Protein AF-A0A929B0I9-F1 (afdb_monomer_lite)

pLDDT: mean 89.35, std 13.53, range [42.19, 98.62]

Structure (mmCIF, N/CA/C/O backbone):
data_AF-A0A929B0I9-F1
#
_entry.id   AF-A0A929B0I9-F1
#
loop_
_atom_site.group_PDB
_atom_site.id
_atom_site.type_symbol
_atom_site.label_atom_id
_atom_site.label_alt_id
_atom_site.label_comp_id
_atom_site.label_asym_id
_atom_site.label_entity_id
_atom_site.label_seq_id
_atom_site.pdbx_PDB_ins_code
_atom_site.Cartn_x
_atom_site.Cartn_y
_atom_site.Cartn_z
_atom_site.occupancy
_atom_site.B_iso_or_equiv
_atom_site.auth_seq_id
_atom_site.auth_comp_id
_atom_site.auth_asym_id
_atom_site.auth_atom_id
_atom_site.pdbx_PDB_model_num
ATOM 1 N N . MET A 1 1 ? 5.419 -3.480 2.917 1.00 92.69 1 MET A N 1
ATOM 2 C CA . MET A 1 1 ? 4.762 -2.550 3.852 1.00 92.69 1 MET A CA 1
ATOM 3 C C . MET A 1 1 ? 4.186 -3.359 4.993 1.00 92.69 1 MET A C 1
ATOM 5 O O . MET A 1 1 ? 3.397 -4.248 4.714 1.00 92.69 1 MET A O 1
ATOM 9 N N . GLY A 1 2 ? 4.603 -3.089 6.229 1.00 96.81 2 GLY A N 1
ATOM 10 C CA . GLY A 1 2 ? 4.033 -3.728 7.422 1.00 96.81 2 GLY A CA 1
ATOM 11 C C . GLY A 1 2 ? 3.083 -2.776 8.139 1.00 96.81 2 GLY A C 1
ATOM 12 O O . GLY A 1 2 ? 3.467 -1.634 8.407 1.00 96.81 2 GLY A O 1
ATOM 13 N N . LEU A 1 3 ? 1.863 -3.222 8.417 1.00 97.75 3 LEU A N 1
ATOM 14 C CA . LEU A 1 3 ? 0.836 -2.428 9.083 1.00 97.75 3 LEU A CA 1
ATOM 15 C C . LEU A 1 3 ? 1.025 -2.533 10.605 1.00 97.75 3 LEU A C 1
ATOM 17 O O . LEU A 1 3 ? 1.065 -3.626 11.163 1.00 97.75 3 LEU A O 1
ATOM 21 N N . LEU A 1 4 ? 1.186 -1.390 11.274 1.00 98.00 4 LEU A N 1
ATOM 22 C CA . LEU A 1 4 ? 1.527 -1.315 12.700 1.00 98.00 4 LEU A CA 1
ATOM 23 C C . LEU A 1 4 ? 0.296 -1.067 13.581 1.00 98.00 4 LEU A C 1
ATOM 25 O O . LEU A 1 4 ? 0.206 -1.615 14.676 1.00 98.00 4 LEU A O 1
ATOM 29 N N . SER A 1 5 ? -0.642 -0.230 13.130 1.00 98.25 5 SER A N 1
ATOM 30 C CA . SER A 1 5 ? -1.922 0.009 13.809 1.00 98.25 5 SER A CA 1
ATOM 31 C C . SER A 1 5 ? -2.944 0.671 12.881 1.00 98.25 5 SER A C 1
ATOM 33 O O . SER A 1 5 ? -2.588 1.227 11.843 1.00 98.25 5 SER A O 1
ATOM 35 N N . GLY A 1 6 ? -4.220 0.633 13.270 1.00 97.81 6 GLY A N 1
ATOM 36 C CA . GLY A 1 6 ? -5.319 1.175 12.469 1.00 97.81 6 GLY A CA 1
ATOM 37 C C . GLY A 1 6 ? -5.769 0.224 11.363 1.00 97.81 6 GLY A C 1
ATOM 38 O O . GLY A 1 6 ? -5.439 -0.963 11.378 1.00 97.81 6 GLY A O 1
ATOM 39 N N . ARG A 1 7 ? -6.568 0.748 10.426 1.00 98.44 7 ARG A N 1
ATOM 40 C CA . ARG A 1 7 ? -7.097 0.001 9.276 1.00 98.44 7 ARG A CA 1
ATOM 41 C C . ARG A 1 7 ? -7.046 0.834 8.005 1.00 98.44 7 ARG A C 1
ATOM 43 O O . ARG A 1 7 ? -7.089 2.061 8.061 1.00 98.44 7 ARG A O 1
ATOM 50 N N . GLY A 1 8 ? -6.983 0.165 6.865 1.00 98.38 8 GLY A N 1
ATOM 51 C CA . GLY A 1 8 ? -7.021 0.789 5.549 1.00 98.38 8 GLY A CA 1
ATOM 52 C C . GLY A 1 8 ? -7.703 -0.099 4.527 1.00 98.38 8 GLY A C 1
ATOM 53 O O . GLY A 1 8 ? -7.993 -1.260 4.798 1.00 98.38 8 GLY A O 1
ATOM 54 N N . ILE A 1 9 ? -7.931 0.458 3.344 1.00 98.62 9 ILE A N 1
ATOM 55 C CA . ILE A 1 9 ? -8.324 -0.307 2.165 1.00 98.62 9 ILE A CA 1
ATOM 56 C C . ILE A 1 9 ? -7.152 -0.289 1.189 1.00 98.62 9 ILE A C 1
ATOM 58 O O . ILE A 1 9 ? -6.756 0.780 0.708 1.00 98.62 9 ILE A O 1
ATOM 62 N N . ALA A 1 10 ? -6.581 -1.462 0.939 1.00 98.12 10 ALA A N 1
ATOM 63 C CA . ALA A 1 10 ? -5.611 -1.681 -0.117 1.00 98.12 10 ALA A CA 1
ATOM 64 C C . ALA A 1 10 ? -6.365 -2.014 -1.405 1.00 98.12 10 ALA A C 1
ATOM 66 O O . ALA A 1 10 ? -7.107 -2.987 -1.464 1.00 98.12 10 ALA A O 1
ATOM 67 N N . GLU A 1 11 ? -6.172 -1.196 -2.426 1.00 97.44 11 GLU A N 1
ATOM 68 C CA . GLU A 1 11 ? -6.597 -1.480 -3.787 1.00 97.44 11 GLU A CA 1
ATOM 69 C C . GLU A 1 11 ? -5.410 -2.094 -4.539 1.00 97.44 11 GLU A C 1
ATOM 71 O O . GLU A 1 11 ? -4.331 -1.492 -4.566 1.00 97.44 11 GLU A O 1
ATOM 76 N N . ILE A 1 12 ? -5.575 -3.288 -5.103 1.00 96.44 12 ILE A N 1
ATOM 77 C CA . ILE A 1 12 ? -4.535 -4.050 -5.806 1.00 96.44 12 ILE A CA 1
ATOM 78 C C . ILE A 1 12 ? -5.181 -4.651 -7.053 1.00 96.44 12 ILE A C 1
ATOM 80 O O . ILE A 1 12 ? -6.088 -5.462 -6.930 1.00 96.44 12 ILE A O 1
ATOM 84 N N . ASP A 1 13 ? -4.716 -4.251 -8.239 1.00 93.81 13 ASP A N 1
ATOM 85 C CA . ASP A 1 13 ? -5.281 -4.710 -9.524 1.00 93.81 13 ASP A CA 1
ATOM 86 C C . ASP A 1 13 ? -6.813 -4.528 -9.624 1.00 93.81 13 ASP A C 1
ATOM 88 O O . ASP A 1 13 ? -7.545 -5.425 -10.025 1.00 93.81 13 ASP A O 1
ATOM 92 N N . ASP A 1 14 ? -7.295 -3.350 -9.206 1.00 92.94 14 ASP A N 1
ATOM 93 C CA . ASP A 1 14 ? -8.719 -2.978 -9.123 1.00 92.94 14 ASP A CA 1
ATOM 94 C C . ASP A 1 14 ? -9.575 -3.819 -8.138 1.00 92.94 14 ASP A C 1
ATOM 96 O O . ASP A 1 14 ? -10.790 -3.623 -8.058 1.00 92.94 14 ASP A O 1
ATOM 100 N N . GLU A 1 15 ? -8.962 -4.684 -7.320 1.00 96.88 15 GLU A N 1
ATOM 101 C CA . GLU A 1 15 ? -9.608 -5.364 -6.188 1.00 96.88 15 GLU A CA 1
ATOM 102 C C . GLU A 1 15 ? -9.327 -4.650 -4.859 1.00 96.88 15 GLU A C 1
ATOM 104 O O . GLU A 1 15 ? -8.241 -4.115 -4.644 1.00 96.88 15 GLU A O 1
ATOM 109 N N . GLU A 1 16 ? -10.300 -4.652 -3.943 1.00 98.25 16 GLU A N 1
ATOM 110 C CA . GLU A 1 16 ? -10.196 -3.981 -2.644 1.00 98.25 16 GLU A CA 1
ATOM 111 C C . GLU A 1 16 ? -10.115 -4.967 -1.478 1.00 98.25 16 GLU A C 1
ATOM 113 O O . GLU A 1 16 ? -10.934 -5.877 -1.349 1.00 98.25 16 GLU A O 1
ATOM 118 N N . PHE A 1 17 ? -9.168 -4.717 -0.575 1.00 98.25 17 PHE A N 1
ATOM 119 C CA . PHE A 1 17 ? -8.917 -5.515 0.620 1.00 98.25 17 PHE A CA 1
ATOM 120 C C . PHE A 1 17 ? -8.878 -4.604 1.848 1.00 98.25 17 PHE A C 1
ATOM 122 O O . PHE A 1 17 ? -8.113 -3.638 1.880 1.00 98.25 17 PHE A O 1
ATOM 129 N N . GLU A 1 18 ? -9.674 -4.905 2.875 1.00 98.44 18 GLU A N 1
ATOM 130 C CA . GLU A 1 18 ? -9.464 -4.300 4.193 1.00 98.44 18 GLU A CA 1
ATOM 131 C C . GLU A 1 18 ? -8.199 -4.898 4.813 1.00 98.44 18 GLU A C 1
ATOM 133 O O . GLU A 1 18 ? -8.037 -6.116 4.845 1.00 98.44 18 GLU A O 1
ATOM 138 N N . VAL A 1 19 ? -7.303 -4.031 5.278 1.00 98.50 19 VAL A N 1
ATOM 139 C CA . VAL A 1 19 ? -6.038 -4.399 5.923 1.00 98.50 19 VAL A CA 1
ATOM 140 C C . VAL A 1 19 ? -5.931 -3.720 7.282 1.00 98.50 19 VAL A C 1
ATOM 142 O O . VAL A 1 19 ? -6.438 -2.608 7.473 1.00 98.50 19 VAL A O 1
ATOM 145 N N . GLY A 1 20 ? -5.252 -4.362 8.223 1.00 98.31 20 GLY A N 1
ATOM 146 C CA . GLY A 1 20 ? -5.070 -3.882 9.587 1.00 98.31 20 GLY A CA 1
ATOM 147 C C . GLY A 1 20 ? -3.706 -4.235 10.161 1.00 98.31 20 GLY A C 1
ATOM 148 O O . GLY A 1 20 ? -2.803 -4.656 9.445 1.00 98.31 20 GLY A O 1
ATOM 149 N N . ALA A 1 21 ? -3.542 -4.011 11.465 1.00 98.00 21 ALA A N 1
ATOM 150 C CA . ALA A 1 21 ? -2.327 -4.392 12.181 1.00 98.00 21 ALA A CA 1
ATOM 151 C C . ALA A 1 21 ? -1.956 -5.862 11.918 1.00 98.00 21 ALA A C 1
ATOM 153 O O . ALA A 1 21 ? -2.838 -6.706 11.783 1.00 98.00 21 ALA A O 1
ATOM 154 N N . ASP A 1 22 ? -0.652 -6.134 11.863 1.00 96.56 22 ASP A N 1
ATOM 155 C CA . ASP A 1 22 ? -0.047 -7.444 11.573 1.00 96.56 22 ASP A CA 1
ATOM 156 C C . ASP A 1 22 ? -0.135 -7.911 10.108 1.00 96.56 22 ASP A C 1
ATOM 158 O O . ASP A 1 22 ? 0.563 -8.858 9.731 1.00 96.56 22 ASP A O 1
ATOM 162 N N . ASP A 1 23 ? -0.876 -7.211 9.245 1.00 98.25 23 ASP A N 1
ATOM 163 C CA . ASP A 1 23 ? -0.835 -7.473 7.808 1.00 98.25 23 ASP A CA 1
ATOM 164 C C . ASP A 1 23 ? 0.485 -6.998 7.178 1.00 98.25 23 ASP A C 1
ATOM 166 O O . ASP A 1 23 ? 1.106 -5.997 7.571 1.00 98.25 23 ASP A O 1
ATOM 170 N N . PHE A 1 24 ? 0.900 -7.701 6.122 1.00 97.56 24 PHE A N 1
ATOM 171 C CA . PHE A 1 24 ? 2.039 -7.322 5.294 1.00 97.56 24 PHE A CA 1
ATOM 172 C C . PHE A 1 24 ? 1.666 -7.290 3.811 1.00 97.56 24 PHE A C 1
ATOM 174 O O . PHE A 1 24 ? 1.219 -8.280 3.238 1.00 97.56 24 PHE A O 1
ATOM 181 N N . LEU A 1 25 ? 1.938 -6.155 3.168 1.00 97.06 25 LEU A N 1
ATOM 182 C CA . LEU A 1 25 ? 1.730 -5.929 1.738 1.00 97.06 25 LEU A CA 1
ATOM 183 C C . LEU A 1 25 ? 3.084 -5.865 1.020 1.00 97.06 25 LEU A C 1
ATOM 185 O O . LEU A 1 25 ? 3.886 -4.960 1.279 1.00 97.06 25 LEU A O 1
ATOM 189 N N . GLY A 1 26 ? 3.360 -6.817 0.129 1.00 96.06 26 GLY A N 1
ATOM 190 C CA . GLY A 1 26 ? 4.617 -6.914 -0.620 1.00 96.06 26 GLY A CA 1
ATOM 191 C C . GLY A 1 26 ? 4.411 -6.769 -2.127 1.00 96.06 26 GLY A C 1
ATOM 192 O O . GLY A 1 26 ? 3.580 -7.463 -2.700 1.00 96.06 26 GLY A O 1
ATOM 193 N N . PHE A 1 27 ? 5.205 -5.909 -2.770 1.00 95.12 27 PHE A N 1
ATOM 194 C CA . PHE A 1 27 ? 5.092 -5.608 -4.200 1.00 95.12 27 PHE A CA 1
ATOM 195 C C . PHE A 1 27 ? 6.469 -5.717 -4.879 1.00 95.12 27 PHE A C 1
ATOM 197 O O . PHE A 1 27 ? 7.211 -4.733 -4.908 1.00 95.12 27 PHE A O 1
ATOM 204 N N . PRO A 1 28 ? 6.870 -6.902 -5.382 1.00 92.75 28 PRO A N 1
ATOM 205 C CA . PRO A 1 28 ? 8.127 -7.049 -6.116 1.00 92.75 28 PRO A CA 1
ATOM 206 C C . PRO A 1 28 ? 8.087 -6.259 -7.431 1.00 92.75 28 PRO A C 1
ATOM 208 O O . PRO A 1 28 ? 7.016 -6.031 -7.985 1.00 92.75 28 PRO A O 1
ATOM 211 N N . ALA A 1 29 ? 9.238 -5.828 -7.949 1.00 89.62 29 ALA A N 1
ATOM 212 C CA . ALA A 1 29 ? 9.303 -5.161 -9.249 1.00 89.62 29 ALA A CA 1
ATOM 213 C C . ALA A 1 29 ? 9.519 -6.185 -10.388 1.00 89.62 29 ALA A C 1
ATOM 215 O O . ALA A 1 29 ? 10.448 -6.989 -10.294 1.00 89.62 29 ALA A O 1
ATOM 216 N N . PRO A 1 30 ? 8.739 -6.141 -11.487 1.00 90.00 30 PRO A N 1
ATOM 217 C CA . PRO A 1 30 ? 7.517 -5.354 -11.668 1.00 90.00 30 PRO A CA 1
ATOM 218 C C . PRO A 1 30 ? 6.331 -5.960 -10.894 1.00 90.00 30 PRO A C 1
ATOM 220 O O . PRO A 1 30 ? 6.250 -7.173 -10.723 1.00 90.00 30 PRO A O 1
ATOM 223 N N . SER A 1 31 ? 5.389 -5.116 -10.477 1.00 92.19 31 SER A N 1
ATOM 224 C CA . SER A 1 31 ? 4.131 -5.523 -9.832 1.00 92.19 31 SER A CA 1
ATOM 225 C C . SER A 1 31 ? 2.945 -4.789 -10.443 1.00 92.19 31 SER A C 1
ATOM 227 O O . SER A 1 31 ? 3.106 -3.816 -11.185 1.00 92.19 31 SER A O 1
ATOM 229 N N . VAL A 1 32 ? 1.749 -5.280 -10.121 1.00 93.88 32 VAL A N 1
ATOM 230 C CA . VAL A 1 32 ? 0.486 -4.604 -10.417 1.00 93.88 32 VAL A CA 1
ATOM 231 C C . VAL A 1 32 ? 0.389 -3.260 -9.691 1.00 93.88 32 VAL A C 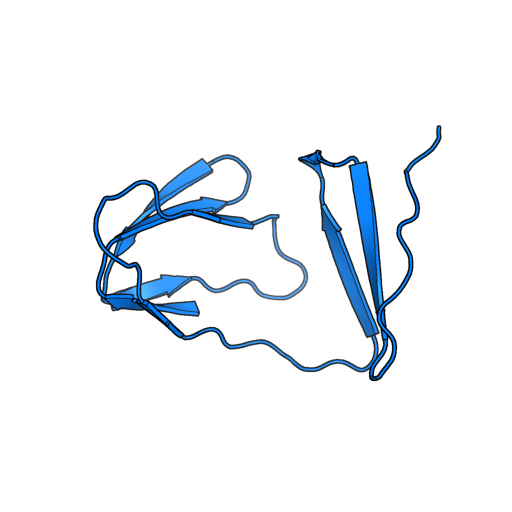1
ATOM 233 O O . VAL A 1 32 ? 1.029 -3.027 -8.656 1.00 93.88 32 VAL A O 1
ATOM 236 N N . ALA A 1 33 ? -0.425 -2.364 -10.248 1.00 93.38 33 ALA A N 1
ATOM 237 C CA . ALA A 1 33 ? -0.727 -1.094 -9.607 1.00 93.38 33 ALA A CA 1
ATOM 238 C C . ALA A 1 33 ? -1.428 -1.341 -8.264 1.00 93.38 33 ALA A C 1
ATOM 240 O O . ALA A 1 33 ? -2.295 -2.207 -8.153 1.00 93.38 33 ALA A O 1
ATOM 241 N N . HIS A 1 34 ? -1.036 -0.571 -7.254 1.00 95.12 34 HIS A N 1
ATOM 242 C CA . HIS A 1 34 ? -1.600 -0.664 -5.917 1.00 95.12 34 HIS A CA 1
ATOM 243 C C . HIS A 1 34 ? -1.737 0.721 -5.284 1.00 95.12 34 HIS A C 1
ATOM 245 O O . HIS A 1 34 ? -0.960 1.638 -5.572 1.00 95.12 34 HIS A O 1
ATOM 251 N N . HIS A 1 35 ? -2.727 0.875 -4.412 1.00 95.38 35 HIS A N 1
ATOM 252 C CA . HIS A 1 35 ? -3.020 2.120 -3.714 1.00 95.38 35 HIS A CA 1
ATOM 253 C C . HIS A 1 35 ? -3.591 1.819 -2.326 1.00 95.38 35 HIS A C 1
ATOM 255 O O . HIS A 1 35 ? -4.528 1.043 -2.194 1.00 95.38 35 HIS A O 1
ATOM 261 N N . LEU A 1 36 ? -3.037 2.431 -1.278 1.00 97.25 36 LEU A N 1
ATOM 262 C CA . LEU A 1 36 ? -3.532 2.279 0.091 1.00 97.25 36 LEU A CA 1
ATOM 263 C C . LEU A 1 36 ? -4.233 3.567 0.521 1.00 97.25 36 LEU A C 1
ATOM 265 O O . LEU A 1 36 ? -3.624 4.638 0.508 1.00 97.25 36 LEU A O 1
ATOM 269 N N . ARG A 1 37 ? -5.497 3.456 0.932 1.00 97.69 37 ARG A N 1
A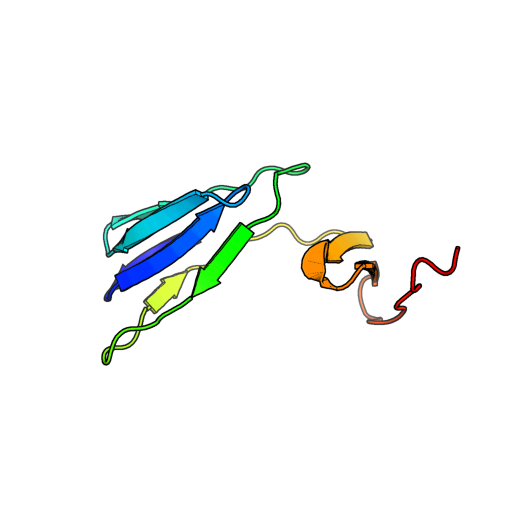TOM 270 C CA . ARG A 1 37 ? -6.304 4.575 1.437 1.00 97.69 37 ARG A CA 1
ATOM 271 C C . ARG A 1 37 ? -6.790 4.305 2.854 1.00 97.69 37 ARG A C 1
ATOM 273 O O . ARG A 1 37 ? -7.121 3.174 3.196 1.00 97.69 37 ARG A O 1
ATOM 280 N N . ASN A 1 38 ? -6.892 5.359 3.656 1.00 98.25 38 ASN A N 1
ATOM 281 C CA . ASN A 1 38 ? -7.533 5.310 4.965 1.00 98.25 38 ASN A CA 1
ATOM 282 C C . ASN A 1 38 ? -8.877 6.062 4.908 1.00 98.25 38 ASN A C 1
ATOM 284 O O . ASN A 1 38 ? -8.871 7.290 4.964 1.00 98.25 38 ASN A O 1
ATOM 288 N N . PRO A 1 39 ? -10.015 5.363 4.743 1.00 98.12 39 PRO A N 1
ATOM 289 C CA . PRO A 1 39 ? -11.342 5.979 4.784 1.00 98.12 39 PRO A CA 1
ATOM 290 C C . PRO A 1 39 ? -11.934 6.074 6.204 1.00 98.12 39 PRO A C 1
ATOM 292 O O . PRO A 1 39 ? -13.092 6.460 6.343 1.00 98.12 39 PRO A O 1
ATOM 295 N N . PHE A 1 40 ? -11.196 5.668 7.242 1.00 98.06 40 PHE A N 1
ATOM 296 C CA . PHE A 1 40 ? -11.688 5.582 8.616 1.00 98.06 40 PHE A CA 1
ATOM 297 C C . PHE A 1 40 ? -11.304 6.817 9.445 1.00 98.06 40 PHE A C 1
ATOM 299 O O . PHE A 1 40 ? -10.496 7.645 9.035 1.00 98.06 40 PHE A O 1
ATOM 306 N N . GLU A 1 41 ? -11.886 6.932 10.640 1.00 98.06 41 GLU A N 1
ATOM 307 C CA . GLU A 1 41 ? -11.692 8.083 11.538 1.00 98.06 41 GLU A CA 1
ATOM 308 C C . GLU A 1 41 ? -10.375 8.043 12.327 1.00 98.06 41 GLU A C 1
ATOM 310 O O . GLU A 1 41 ? -9.975 9.040 12.924 1.00 98.06 41 GLU A O 1
ATOM 315 N N . THR A 1 42 ? -9.708 6.889 12.360 1.00 98.00 42 THR A N 1
ATOM 316 C CA . THR A 1 42 ? -8.460 6.681 13.099 1.00 98.00 42 THR A CA 1
ATOM 317 C C . THR A 1 42 ? -7.278 6.590 12.153 1.00 98.00 42 THR A C 1
ATOM 319 O O . THR A 1 42 ? -7.407 6.057 11.051 1.00 98.00 42 THR A O 1
ATOM 322 N N . ASP A 1 43 ? -6.105 7.010 12.616 1.00 98.50 43 ASP A N 1
ATOM 323 C CA . ASP A 1 43 ? -4.874 6.902 11.838 1.00 98.50 43 ASP A CA 1
ATOM 324 C C . ASP A 1 43 ? -4.525 5.449 11.485 1.00 98.50 43 ASP A C 1
ATOM 326 O O . ASP A 1 43 ? -4.670 4.531 12.296 1.00 98.50 43 ASP A O 1
ATOM 330 N N . LEU A 1 44 ? -4.017 5.267 10.265 1.00 98.38 44 LEU A N 1
ATOM 331 C CA . LEU A 1 44 ? -3.377 4.044 9.795 1.00 98.38 44 LEU A CA 1
ATOM 332 C C . LEU A 1 44 ? -1.864 4.240 9.865 1.00 98.38 44 LEU A C 1
ATOM 334 O O . LEU A 1 44 ? -1.301 5.027 9.099 1.00 98.38 44 LEU A O 1
ATOM 338 N N . ILE A 1 45 ? -1.207 3.524 10.774 1.00 98.38 45 ILE A N 1
ATOM 339 C CA . ILE A 1 45 ? 0.238 3.603 10.988 1.00 98.38 45 ILE A CA 1
ATOM 340 C C . ILE A 1 45 ? 0.892 2.374 10.372 1.00 98.38 45 ILE A C 1
ATOM 342 O O . ILE A 1 45 ? 0.489 1.242 10.629 1.00 98.38 45 ILE A O 1
ATOM 346 N N . TYR A 1 46 ? 1.923 2.588 9.561 1.00 97.88 46 TYR A N 1
ATOM 347 C CA . TYR A 1 46 ? 2.601 1.522 8.836 1.00 97.88 46 TYR A CA 1
ATOM 348 C C . TYR A 1 46 ? 4.066 1.862 8.569 1.00 97.88 46 TYR A C 1
ATOM 350 O O . TYR A 1 46 ? 4.471 3.026 8.559 1.00 97.88 46 TYR A O 1
ATOM 358 N N . LEU A 1 47 ? 4.863 0.824 8.325 1.00 97.62 47 LEU A N 1
ATOM 359 C CA . LEU A 1 47 ? 6.251 0.934 7.902 1.00 97.62 47 LEU A CA 1
ATOM 360 C C . LEU A 1 47 ? 6.375 0.625 6.406 1.00 97.62 47 LEU A C 1
ATOM 362 O O . LEU A 1 47 ? 6.041 -0.474 5.945 1.00 97.62 47 LEU A O 1
ATOM 366 N N . MET A 1 48 ? 6.917 1.585 5.657 1.00 95.88 48 MET A N 1
ATOM 367 C CA . MET A 1 48 ? 7.278 1.422 4.249 1.00 95.88 48 MET A CA 1
ATOM 368 C C . MET A 1 48 ? 8.762 1.135 4.103 1.00 95.88 48 MET A C 1
ATOM 370 O O . MET A 1 48 ? 9.605 1.891 4.578 1.00 95.88 48 MET A O 1
ATOM 374 N N . GLY A 1 49 ? 9.059 0.061 3.383 1.00 93.31 49 GLY A N 1
ATOM 375 C CA . GLY A 1 49 ? 10.384 -0.232 2.866 1.00 93.31 49 GLY A CA 1
ATOM 376 C C . GLY A 1 49 ? 10.316 -0.300 1.349 1.00 93.31 49 GLY A C 1
ATOM 377 O O . GLY A 1 49 ? 9.328 -0.785 0.796 1.00 93.31 49 GLY A O 1
ATOM 378 N N . GLY A 1 50 ? 11.363 0.184 0.697 1.00 91.06 50 GLY A N 1
ATOM 379 C CA . GLY A 1 50 ? 11.530 0.124 -0.746 1.00 91.06 50 GLY A CA 1
ATOM 380 C C . GLY A 1 50 ? 13.008 0.075 -1.097 1.00 91.06 50 GLY A C 1
ATOM 381 O O . GLY A 1 50 ? 13.872 0.396 -0.276 1.00 91.06 50 GLY A O 1
ATOM 382 N N . GLU A 1 51 ? 13.297 -0.350 -2.318 1.00 91.69 51 GLU A N 1
ATOM 383 C CA . GLU A 1 51 ? 14.644 -0.266 -2.862 1.00 91.69 51 GLU A CA 1
ATOM 384 C C . GLU A 1 51 ? 14.991 1.185 -3.204 1.00 91.69 51 GLU A C 1
ATOM 386 O O . GLU A 1 51 ? 14.111 2.010 -3.433 1.00 91.69 51 GLU A O 1
ATOM 391 N N . ARG A 1 52 ? 16.288 1.501 -3.246 1.00 89.50 52 ARG A N 1
ATOM 392 C CA . ARG A 1 52 ? 16.776 2.803 -3.706 1.00 89.50 52 ARG A CA 1
ATOM 393 C C . ARG A 1 52 ? 17.612 2.607 -4.956 1.00 89.50 52 ARG A C 1
ATOM 395 O O . ARG A 1 52 ? 18.807 2.322 -4.858 1.00 89.50 52 ARG A O 1
ATOM 402 N N . GLN A 1 53 ? 16.991 2.790 -6.115 1.00 89.75 53 GLN A N 1
ATOM 403 C CA . GLN A 1 53 ? 17.660 2.606 -7.399 1.00 89.75 53 GLN A CA 1
ATOM 404 C C . GLN A 1 53 ? 18.144 3.938 -7.991 1.00 89.75 53 GLN A C 1
ATOM 406 O O . GLN A 1 53 ? 17.724 5.030 -7.603 1.00 89.75 53 GLN A O 1
ATOM 411 N N . ALA A 1 54 ? 19.089 3.869 -8.932 1.00 90.75 54 ALA A N 1
ATOM 412 C CA . ALA A 1 54 ? 19.585 5.064 -9.618 1.00 90.75 54 ALA A CA 1
ATOM 413 C C . ALA A 1 54 ? 18.510 5.710 -10.510 1.00 90.75 54 ALA A C 1
ATOM 415 O O . ALA A 1 54 ? 18.529 6.931 -10.700 1.00 90.75 54 ALA A O 1
ATOM 416 N N . VAL A 1 55 ? 17.606 4.886 -11.047 1.00 89.88 55 VAL A N 1
ATOM 417 C CA . VAL A 1 55 ? 16.457 5.265 -11.871 1.00 89.88 55 VAL A CA 1
ATOM 418 C C . VAL A 1 55 ? 15.254 4.423 -11.450 1.00 89.88 55 VAL A C 1
ATOM 420 O O . VAL A 1 55 ? 15.390 3.216 -11.270 1.00 89.88 55 VAL A O 1
ATOM 423 N N 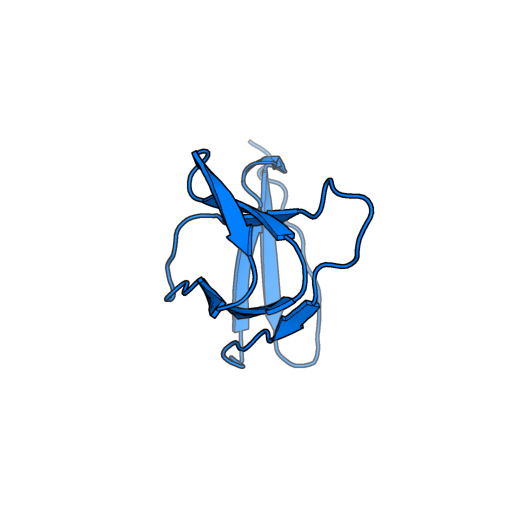. GLU A 1 56 ? 14.089 5.054 -11.352 1.00 89.81 56 GLU A N 1
ATOM 424 C CA . GLU A 1 56 ? 12.804 4.418 -11.047 1.00 89.81 56 GLU A CA 1
ATOM 425 C C . GLU A 1 56 ? 11.753 4.870 -12.067 1.00 89.81 56 GLU A C 1
ATOM 427 O O . GLU A 1 56 ? 11.748 6.030 -12.491 1.00 89.81 56 GLU A O 1
ATOM 432 N N . ILE A 1 57 ? 10.867 3.959 -12.475 1.00 91.06 57 ILE A N 1
ATOM 433 C CA . ILE A 1 57 ? 9.759 4.230 -13.400 1.00 91.06 57 ILE A CA 1
ATOM 434 C C . ILE A 1 57 ? 8.459 3.825 -12.709 1.00 91.06 57 ILE A C 1
ATOM 436 O O . ILE A 1 57 ? 8.355 2.707 -12.213 1.00 91.06 57 ILE A O 1
ATOM 440 N N . GLY A 1 58 ? 7.474 4.723 -12.708 1.00 90.62 58 GLY A N 1
ATOM 441 C CA . GLY A 1 58 ? 6.144 4.476 -12.151 1.00 90.62 58 GLY A CA 1
ATOM 442 C C . GLY A 1 58 ? 5.041 4.751 -13.168 1.00 90.62 58 GLY A C 1
ATOM 443 O O . GLY A 1 58 ? 5.048 5.791 -13.838 1.00 90.62 58 GLY A O 1
ATOM 444 N N . ASP A 1 59 ? 4.085 3.827 -13.265 1.00 91.44 59 ASP A N 1
ATOM 445 C CA . ASP A 1 59 ? 2.888 3.952 -14.095 1.00 91.44 59 ASP A CA 1
ATOM 446 C C . ASP A 1 59 ? 1.674 4.358 -13.251 1.00 91.44 59 ASP A C 1
ATOM 448 O O . ASP A 1 59 ? 1.224 3.621 -12.380 1.00 91.44 59 ASP A O 1
ATOM 452 N N . PHE A 1 60 ? 1.103 5.527 -13.549 1.00 90.88 60 PHE A N 1
ATOM 453 C CA . PHE A 1 60 ? -0.120 6.036 -12.926 1.00 90.88 60 PHE A CA 1
ATOM 454 C C . PHE A 1 60 ? -1.280 5.854 -13.905 1.00 90.88 60 PHE A C 1
ATOM 456 O O . PHE A 1 60 ? -1.678 6.790 -14.610 1.00 90.88 60 PHE A O 1
ATOM 463 N N . LEU A 1 61 ? -1.787 4.620 -13.982 1.00 89.19 61 LEU A N 1
ATOM 464 C CA . LEU A 1 61 ? -2.719 4.171 -15.023 1.00 89.19 61 LEU A CA 1
ATOM 465 C C . LEU A 1 61 ? -3.982 5.038 -15.106 1.00 89.19 61 LEU A C 1
ATOM 467 O O . LEU A 1 61 ? -4.283 5.549 -16.184 1.00 89.19 61 LEU A O 1
ATOM 471 N N . ARG A 1 62 ? -4.641 5.315 -13.970 1.00 89.44 62 ARG A N 1
ATOM 472 C CA . ARG A 1 62 ? -5.842 6.176 -13.897 1.00 89.44 62 ARG A CA 1
ATOM 473 C C . ARG A 1 62 ? -5.607 7.616 -14.358 1.00 89.44 62 ARG A C 1
ATOM 475 O O . ARG A 1 62 ? -6.544 8.293 -14.763 1.00 89.44 62 ARG A O 1
ATOM 482 N N . LEU A 1 63 ? -4.363 8.090 -14.317 1.00 90.38 63 LEU A N 1
ATOM 483 C CA . LEU A 1 63 ? -3.994 9.427 -14.785 1.00 90.38 63 LEU A CA 1
ATOM 484 C C . LEU A 1 63 ? -3.472 9.430 -16.228 1.00 90.38 63 LEU A C 1
ATOM 486 O O . LEU A 1 63 ? -3.172 10.502 -16.751 1.00 90.38 63 LEU A O 1
ATOM 490 N N . GLY A 1 64 ? -3.293 8.262 -16.856 1.00 91.12 64 GLY A N 1
ATOM 491 C CA . GLY A 1 64 ? -2.668 8.147 -18.176 1.00 91.12 64 GLY A CA 1
ATOM 492 C C . GLY A 1 64 ? -1.216 8.644 -18.206 1.00 91.12 64 GLY A C 1
ATOM 493 O O . GLY A 1 64 ? -0.727 9.069 -19.257 1.00 91.12 64 GLY A O 1
ATOM 494 N N . LYS A 1 65 ? -0.528 8.627 -17.057 1.00 90.62 65 LYS A N 1
ATOM 495 C CA . LYS A 1 65 ? 0.800 9.225 -16.871 1.00 90.62 65 LYS A CA 1
ATOM 496 C C . LYS A 1 65 ? 1.850 8.170 -16.547 1.00 90.62 65 LYS A C 1
ATOM 498 O O . LYS A 1 65 ? 1.589 7.237 -15.793 1.00 90.62 65 LYS A O 1
ATOM 503 N N . ARG A 1 66 ? 3.062 8.390 -17.057 1.00 91.69 66 ARG A N 1
ATOM 504 C CA . ARG A 1 66 ? 4.279 7.689 -16.636 1.00 91.69 66 ARG A CA 1
ATOM 505 C C . ARG A 1 66 ? 5.271 8.704 -16.084 1.00 91.69 66 ARG A C 1
ATOM 507 O O . ARG A 1 66 ? 5.522 9.728 -16.727 1.00 91.69 66 ARG A O 1
ATOM 514 N N . GLY A 1 67 ? 5.799 8.418 -14.900 1.00 89.56 67 GLY A N 1
ATOM 515 C CA . GLY A 1 67 ? 6.859 9.190 -14.263 1.00 89.56 67 GLY A CA 1
ATOM 516 C C . GLY A 1 67 ? 8.179 8.429 -14.296 1.00 89.56 67 GLY A C 1
ATOM 517 O O . GLY A 1 67 ? 8.194 7.202 -14.205 1.00 89.56 67 GLY A O 1
ATOM 518 N N . ALA A 1 68 ? 9.280 9.165 -14.410 1.00 90.12 68 ALA A N 1
ATOM 519 C CA . ALA A 1 68 ? 10.618 8.647 -14.168 1.00 90.12 68 ALA A CA 1
ATOM 520 C C . ALA A 1 68 ? 11.309 9.514 -13.111 1.00 90.12 68 ALA A C 1
ATOM 522 O O . ALA A 1 68 ? 11.241 10.746 -13.161 1.00 90.12 68 ALA A O 1
ATOM 523 N N . ALA A 1 69 ? 11.971 8.868 -12.160 1.00 86.44 69 ALA A N 1
ATOM 524 C CA . ALA A 1 69 ? 12.810 9.517 -11.166 1.00 86.44 69 ALA A CA 1
ATOM 525 C C . ALA A 1 69 ? 14.256 9.060 -11.359 1.00 86.44 69 ALA A C 1
ATOM 527 O O . ALA A 1 69 ? 14.516 7.887 -11.622 1.00 86.44 69 ALA A O 1
ATOM 528 N N . ARG A 1 70 ? 15.205 9.989 -11.2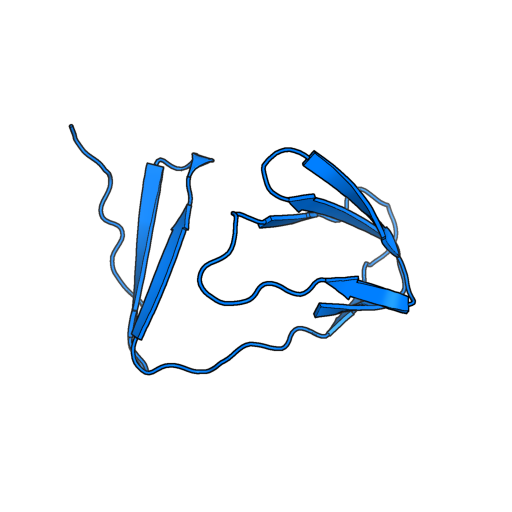28 1.00 87.50 70 ARG A N 1
ATOM 529 C CA . ARG A 1 70 ? 16.640 9.695 -11.204 1.00 87.50 70 ARG A CA 1
ATOM 530 C C . ARG A 1 70 ? 17.218 10.240 -9.907 1.00 87.50 70 ARG A C 1
ATOM 532 O O . ARG A 1 70 ? 16.794 11.289 -9.424 1.00 87.50 70 ARG A O 1
ATOM 539 N N . SER A 1 71 ? 18.184 9.547 -9.316 1.00 78.38 71 SER A N 1
ATOM 540 C CA . SER A 1 71 ? 18.754 9.979 -8.037 1.00 78.38 71 SER A CA 1
ATOM 541 C C . SER A 1 71 ? 19.218 11.453 -8.081 1.00 78.38 71 SER A C 1
ATOM 543 O O . SER A 1 71 ? 19.935 11.872 -8.986 1.00 78.38 71 SER A O 1
ATOM 545 N N . ARG A 1 72 ? 18.769 12.250 -7.094 1.00 65.62 72 ARG A N 1
ATOM 546 C CA . ARG A 1 72 ? 18.997 13.711 -6.946 1.00 65.62 72 ARG A CA 1
ATOM 547 C C . ARG A 1 72 ? 18.293 14.639 -7.956 1.00 65.62 72 ARG A C 1
ATOM 549 O O . ARG A 1 72 ? 18.505 15.846 -7.877 1.00 65.62 72 ARG A O 1
ATOM 556 N N . GLN A 1 73 ? 17.428 14.126 -8.833 1.00 60.75 73 GLN A N 1
ATOM 557 C CA . GLN A 1 73 ? 16.534 14.926 -9.680 1.00 60.75 73 GLN A CA 1
ATOM 558 C C . GLN A 1 73 ? 15.169 14.238 -9.827 1.00 60.75 73 GLN A C 1
ATOM 560 O O . GLN A 1 73 ? 15.032 13.209 -10.486 1.00 60.75 73 GLN A O 1
ATOM 565 N N . SER A 1 74 ? 14.127 14.836 -9.263 1.00 58.47 74 SER A N 1
ATOM 566 C CA . SER A 1 74 ? 12.757 14.575 -9.703 1.00 58.47 74 SER A CA 1
ATOM 567 C C . SER A 1 74 ? 12.519 15.374 -10.983 1.00 58.47 74 SER A C 1
ATOM 569 O O . SER A 1 74 ? 12.813 16.563 -10.970 1.00 58.47 74 SER A O 1
ATOM 571 N N . LEU A 1 75 ? 12.043 14.746 -12.073 1.00 64.00 75 LEU A N 1
ATOM 572 C CA . LEU A 1 75 ? 11.173 15.344 -13.112 1.00 64.00 75 LEU A CA 1
ATOM 573 C C . LEU A 1 75 ? 11.064 14.453 -14.365 1.00 64.00 75 LEU A C 1
ATOM 575 O O . LEU A 1 75 ? 12.073 14.121 -14.976 1.00 64.00 75 LEU A O 1
ATOM 579 N N . TYR A 1 76 ? 9.827 14.153 -14.777 1.00 58.78 76 TYR A N 1
ATOM 580 C CA . TYR A 1 76 ? 9.198 14.493 -16.072 1.00 58.78 76 TYR A CA 1
ATOM 58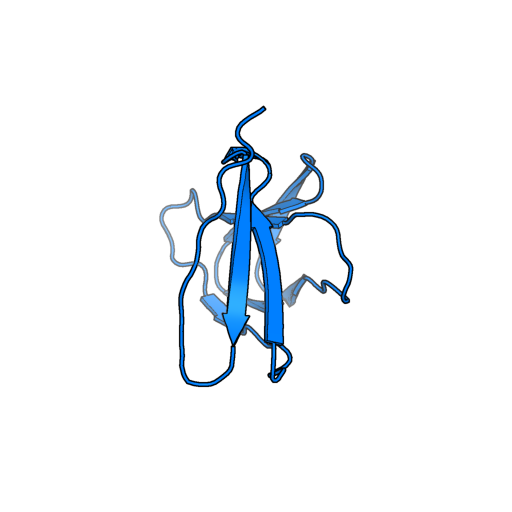1 C C . TYR A 1 76 ? 7.910 13.662 -16.214 1.00 58.78 76 TYR A C 1
ATOM 583 O O . TYR A 1 76 ? 7.949 12.434 -16.189 1.00 58.78 76 TYR A O 1
ATOM 591 N N . TYR A 1 77 ? 6.762 14.326 -16.383 1.00 57.88 77 TYR A N 1
ATOM 592 C CA . TYR A 1 77 ? 5.521 13.673 -16.804 1.00 57.88 77 TYR A CA 1
ATOM 593 C C . TYR A 1 77 ? 5.459 13.704 -18.330 1.00 57.88 77 TYR A C 1
ATOM 595 O O . TYR A 1 77 ? 5.357 14.779 -18.918 1.00 57.88 77 TYR A O 1
ATOM 603 N N . ARG A 1 78 ? 5.481 12.540 -18.981 1.00 58.31 78 ARG A N 1
ATOM 604 C CA . ARG A 1 78 ? 4.985 12.427 -20.359 1.00 58.31 78 ARG A CA 1
ATOM 605 C C . ARG A 1 78 ? 3.520 12.015 -20.273 1.00 58.31 78 ARG A C 1
ATOM 607 O O . ARG A 1 78 ? 3.221 10.918 -19.801 1.00 58.31 78 ARG A O 1
ATOM 614 N N . SER A 1 79 ? 2.602 12.889 -20.688 1.00 56.72 79 SER A N 1
ATOM 615 C CA . SER A 1 79 ? 1.246 12.439 -21.007 1.00 56.72 79 SER A CA 1
ATOM 616 C C . SER A 1 79 ? 1.351 11.488 -22.193 1.00 56.72 79 SER A C 1
ATOM 618 O O . SER A 1 79 ? 2.063 11.790 -23.156 1.00 56.72 79 SER A O 1
ATOM 620 N N . ARG A 1 80 ? 0.643 10.358 -22.153 1.00 54.16 80 ARG A N 1
ATOM 621 C CA . ARG A 1 80 ? 0.291 9.668 -23.396 1.00 54.16 80 ARG A CA 1
ATOM 622 C C . ARG A 1 80 ? -0.646 10.605 -24.165 1.00 54.16 80 ARG A C 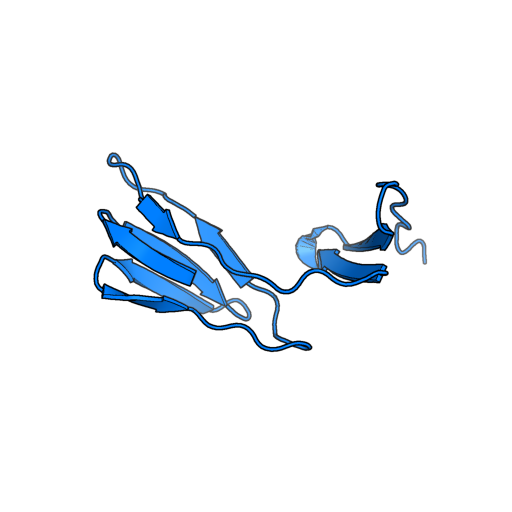1
ATOM 624 O O . ARG A 1 80 ? -1.847 10.598 -23.940 1.00 54.16 80 ARG A O 1
ATOM 631 N N . LEU A 1 81 ? -0.074 11.502 -24.968 1.00 48.69 81 LEU A N 1
ATOM 632 C CA . LEU A 1 81 ? -0.784 12.067 -26.106 1.00 48.69 81 LEU A CA 1
ATOM 633 C C . LEU A 1 81 ? -0.802 10.960 -27.156 1.00 48.69 81 LEU A C 1
ATOM 635 O O . LEU A 1 81 ? 0.253 10.387 -27.442 1.00 48.69 81 LEU A O 1
ATOM 639 N N . ASN A 1 82 ? -2.004 10.631 -27.625 1.00 42.19 82 ASN A N 1
ATOM 640 C CA . ASN A 1 82 ? -2.197 9.870 -28.855 1.00 42.19 82 ASN A CA 1
ATOM 641 C C . ASN A 1 82 ? -1.445 10.536 -30.009 1.00 42.19 82 ASN A C 1
ATOM 643 O O . ASN A 1 82 ? -1.482 11.788 -30.074 1.00 42.19 82 ASN A O 1
#

Sequence (82 aa):
MGLLSGRGIAEIDDEEFEVGADDFLGFPAPSVAHHLRNPFETDLIYLMGGERQAVEIGDFLRLGKRGAARSRQSLYYRSRLN

Foldseek 3Di:
DAWQADWWWKQFQNDTDIDGHRDDDDCPPPGTDMDIGDPDPDDTDGDDDDDDDQKDWDDPPVQQWIFMDGPPDGDDTDRPDD

Radius of gyration: 14.89 Å; chains: 1; bounding box: 31×23×43 Å

Secondary structure (DSSP, 8-state):
-EEEESEEEEEETTEEEEEETT-B---PSS---EEEE--SSS--EEE------SEEEEEEGGGTEEEEEETTEEEEEEE---